Protein AF-A0A1V3G9Q1-F1 (afdb_monomer_lite)

pLDDT: mean 85.17, std 16.25, range [36.41, 96.81]

Organism: NCBI:txid255247

Radius of gyration: 15.05 Å; chains: 1; bounding box: 31×28×42 Å

Sequence (103 aa):
MDYQIGEDHSGEHIITEEDRVQTIASIFGKVKWENAKVEMSRKEDMLLIFFYQNDLNEPERLEEYKIWFNKGMFTEIIDLNKNRYGKLDESDAVKLREAIPNK

Structure (mmCIF, N/CA/C/O backbone):
data_AF-A0A1V3G9Q1-F1
#
_entry.id   AF-A0A1V3G9Q1-F1
#
loop_
_atom_site.group_PDB
_atom_site.id
_atom_site.type_symbol
_atom_site.label_atom_id
_atom_site.label_alt_id
_atom_site.label_comp_id
_atom_site.label_asym_id
_atom_site.label_entity_id
_atom_site.label_seq_id
_atom_site.pdbx_PDB_ins_code
_atom_site.Cartn_x
_atom_site.Cartn_y
_atom_site.Cartn_z
_atom_site.occupancy
_atom_site.B_iso_or_equiv
_atom_site.auth_seq_id
_atom_site.auth_comp_id
_atom_site.auth_asym_id
_atom_site.auth_atom_id
_atom_site.pdbx_PDB_model_num
ATOM 1 N N . MET A 1 1 ? -1.403 -16.901 -32.060 1.00 39.06 1 MET A N 1
ATOM 2 C CA . MET A 1 1 ? -1.550 -16.225 -30.760 1.00 39.06 1 MET A CA 1
ATOM 3 C C . MET A 1 1 ? -3.032 -16.019 -30.582 1.00 39.06 1 MET A C 1
ATOM 5 O O . MET A 1 1 ? -3.594 -15.217 -31.315 1.00 39.06 1 MET A O 1
ATOM 9 N N . ASP A 1 2 ? -3.648 -16.803 -29.707 1.00 36.41 2 ASP A N 1
ATOM 10 C CA . ASP A 1 2 ? -5.073 -16.682 -29.415 1.00 36.41 2 ASP A CA 1
ATOM 11 C C . ASP A 1 2 ? -5.204 -15.756 -28.208 1.00 36.41 2 ASP A C 1
ATOM 13 O O . ASP A 1 2 ? -4.650 -16.046 -27.151 1.00 36.41 2 ASP A O 1
ATOM 17 N N . TYR A 1 3 ? -5.878 -14.619 -28.374 1.00 37.28 3 TYR A N 1
ATOM 18 C CA . TYR A 1 3 ? -6.267 -13.766 -27.258 1.00 37.28 3 TYR A CA 1
ATOM 19 C C . TYR A 1 3 ? -7.765 -13.959 -27.030 1.00 37.28 3 TYR A C 1
ATOM 21 O O . TYR A 1 3 ? -8.582 -13.746 -27.925 1.00 37.28 3 TYR A O 1
ATOM 29 N N . GLN A 1 4 ? -8.130 -14.410 -25.833 1.00 37.47 4 GLN A N 1
ATOM 30 C CA . GLN A 1 4 ? -9.504 -14.312 -25.363 1.00 37.47 4 GLN A CA 1
ATOM 31 C C . GLN A 1 4 ? -9.693 -12.890 -24.842 1.00 37.47 4 GLN A C 1
ATOM 33 O O . GLN A 1 4 ? -9.081 -12.507 -23.849 1.00 37.47 4 GLN A O 1
ATOM 38 N N . ILE A 1 5 ? -10.527 -12.102 -25.522 1.00 43.50 5 ILE A N 1
ATOM 39 C CA . ILE A 1 5 ? -11.095 -10.899 -24.915 1.00 43.50 5 ILE A CA 1
ATOM 40 C C . ILE A 1 5 ? -12.124 -11.408 -23.907 1.00 43.50 5 ILE A C 1
ATOM 42 O O . ILE A 1 5 ? -13.233 -11.784 -24.283 1.00 43.50 5 ILE A O 1
ATOM 46 N N . GLY A 1 6 ? -11.717 -11.508 -22.643 1.00 37.81 6 GLY A N 1
ATOM 47 C CA . GLY A 1 6 ? -12.667 -11.601 -21.544 1.00 37.81 6 GLY A CA 1
ATOM 48 C C . GLY A 1 6 ? -13.439 -10.289 -21.486 1.00 37.81 6 GLY A C 1
ATOM 49 O O . GLY A 1 6 ? -12.832 -9.221 -21.499 1.00 37.81 6 GLY A O 1
ATOM 50 N N . GLU A 1 7 ? -14.765 -10.366 -21.502 1.00 39.50 7 GLU A N 1
ATOM 51 C CA . GLU A 1 7 ? -15.620 -9.201 -21.295 1.00 39.50 7 GLU A CA 1
ATOM 52 C C . GLU A 1 7 ? -15.277 -8.557 -19.941 1.00 39.50 7 GLU A C 1
ATOM 54 O O . GLU A 1 7 ? -15.277 -9.224 -18.904 1.00 39.50 7 GLU A O 1
ATOM 59 N N . ASP A 1 8 ? -14.947 -7.265 -19.979 1.00 45.69 8 ASP A N 1
ATOM 60 C CA . ASP A 1 8 ? -14.602 -6.431 -18.828 1.00 45.69 8 ASP A CA 1
ATOM 61 C C . ASP A 1 8 ? -15.836 -6.249 -17.926 1.00 45.69 8 ASP A C 1
ATOM 63 O O . ASP A 1 8 ? -16.694 -5.386 -18.132 1.00 45.69 8 ASP A O 1
ATOM 67 N N . HIS A 1 9 ? -15.978 -7.159 -16.963 1.00 42.94 9 HIS A N 1
ATOM 68 C CA . HIS A 1 9 ? -17.047 -7.173 -15.962 1.00 42.94 9 HIS A CA 1
ATOM 69 C C . HIS A 1 9 ? -16.520 -7.185 -14.520 1.00 42.94 9 HIS A C 1
ATOM 71 O O . HIS A 1 9 ? -17.303 -7.315 -13.575 1.00 42.94 9 HIS A O 1
ATOM 77 N N . SER A 1 10 ? -15.214 -7.034 -14.315 1.00 50.47 10 SER A N 1
ATOM 78 C CA . SER A 1 10 ? -14.610 -6.912 -12.992 1.00 50.47 10 SER A CA 1
ATOM 79 C C . SER A 1 10 ? -14.212 -5.455 -12.778 1.00 50.47 10 SER A C 1
ATOM 81 O O . SER A 1 10 ? -13.758 -4.783 -13.686 1.00 50.47 10 SER A O 1
ATOM 83 N N . GLY A 1 11 ? -14.433 -4.897 -11.586 1.00 63.78 11 GLY A N 1
ATOM 84 C CA . GLY A 1 11 ? -14.026 -3.520 -11.263 1.00 63.78 11 GLY A CA 1
ATOM 85 C C . GLY A 1 11 ? -12.506 -3.356 -11.134 1.00 63.78 11 GLY A C 1
ATOM 86 O O . GLY A 1 11 ? -12.055 -2.770 -10.154 1.00 63.78 11 GLY A O 1
ATOM 87 N N . GLU A 1 12 ? -11.749 -3.953 -12.048 1.00 75.25 12 GLU A N 1
ATOM 88 C CA . GLU A 1 12 ? -10.298 -3.962 -12.130 1.00 75.25 12 GLU A CA 1
ATOM 89 C C . GLU A 1 12 ? -9.826 -2.720 -12.887 1.00 75.25 12 GLU A C 1
ATOM 91 O O . GLU A 1 12 ? -10.396 -2.317 -13.899 1.00 75.25 12 GLU A O 1
ATOM 96 N N . HIS A 1 13 ? -8.773 -2.086 -12.379 1.00 85.06 13 HIS A N 1
ATOM 97 C CA . HIS A 1 13 ? -8.180 -0.904 -12.990 1.00 85.06 13 HIS A CA 1
ATOM 98 C C . HIS A 1 13 ? -6.674 -1.110 -13.100 1.00 85.06 13 HIS A C 1
ATOM 100 O O . HIS A 1 13 ? -5.999 -1.340 -12.097 1.00 85.06 13 HIS A O 1
ATOM 106 N N . ILE A 1 14 ? -6.152 -1.014 -14.323 1.00 88.94 14 ILE A N 1
ATOM 107 C CA . ILE A 1 14 ? -4.716 -1.084 -14.591 1.00 88.94 14 ILE A CA 1
ATOM 108 C C . ILE A 1 14 ? -4.164 0.342 -14.584 1.00 88.94 14 ILE A C 1
ATOM 110 O O . ILE A 1 14 ? -4.645 1.202 -15.319 1.00 88.94 14 ILE A O 1
ATOM 114 N N . ILE A 1 15 ? -3.154 0.583 -13.748 1.00 89.19 15 ILE A N 1
ATOM 115 C CA . ILE A 1 15 ? -2.444 1.863 -13.654 1.00 89.19 15 ILE A CA 1
ATOM 116 C C . ILE A 1 15 ? -1.099 1.695 -14.357 1.00 89.19 15 ILE A C 1
ATOM 118 O O . ILE A 1 15 ? -0.274 0.889 -13.928 1.00 89.19 15 ILE A O 1
ATOM 122 N N . THR A 1 16 ? -0.876 2.459 -15.424 1.00 90.25 16 THR A N 1
ATOM 123 C CA . THR A 1 16 ? 0.384 2.442 -16.192 1.00 90.25 16 THR A CA 1
ATOM 124 C C . THR A 1 1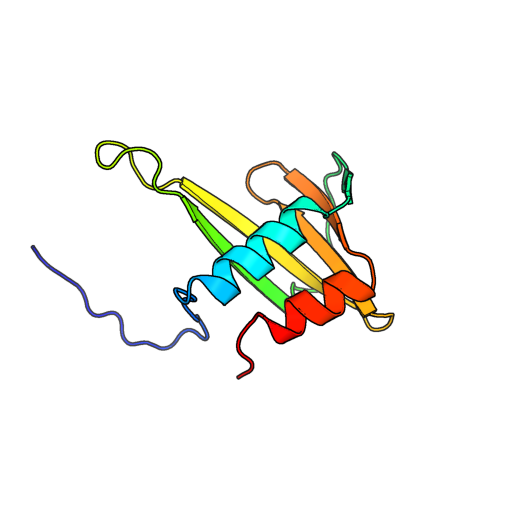6 ? 1.054 3.808 -16.263 1.00 90.25 16 THR A C 1
ATOM 126 O O . THR A 1 16 ? 2.152 3.920 -16.802 1.00 90.25 16 THR A O 1
ATOM 129 N N . GLU A 1 17 ? 0.409 4.865 -15.765 1.00 92.19 17 GLU A N 1
ATOM 130 C CA . GLU A 1 17 ? 0.986 6.204 -15.754 1.00 92.19 17 GLU A CA 1
ATOM 131 C C . GLU A 1 17 ? 2.188 6.244 -14.806 1.00 92.19 17 GLU A C 1
ATOM 133 O O . GLU A 1 17 ? 2.049 6.010 -13.603 1.00 92.19 17 GLU A O 1
ATOM 138 N N . GLU A 1 18 ? 3.366 6.553 -15.353 1.00 90.56 18 GLU A N 1
ATOM 139 C CA . GLU A 1 18 ? 4.651 6.471 -14.650 1.00 90.56 18 GLU A CA 1
ATOM 140 C C . GLU A 1 18 ? 4.632 7.207 -13.302 1.00 90.56 18 GLU A C 1
ATOM 142 O O . GLU A 1 18 ? 4.950 6.609 -12.274 1.00 90.56 18 GLU A O 1
ATOM 147 N N . ASP A 1 19 ? 4.162 8.457 -13.280 1.00 91.62 19 ASP A N 1
ATOM 148 C CA . ASP A 1 19 ? 4.081 9.273 -12.063 1.00 91.62 19 ASP A CA 1
ATOM 149 C C . ASP A 1 19 ? 3.214 8.620 -10.973 1.00 91.62 19 ASP A C 1
ATOM 151 O O . ASP A 1 19 ? 3.544 8.667 -9.782 1.00 91.62 19 ASP A O 1
ATOM 155 N N . ARG A 1 20 ? 2.106 7.975 -11.361 1.00 91.69 20 ARG A N 1
ATOM 156 C CA . ARG A 1 20 ? 1.215 7.273 -10.425 1.00 91.69 20 ARG A CA 1
ATOM 157 C C . ARG A 1 20 ? 1.870 6.007 -9.902 1.00 91.69 20 ARG A C 1
ATOM 159 O O . ARG A 1 20 ? 1.901 5.801 -8.690 1.00 91.69 20 ARG A O 1
ATOM 166 N N . VAL A 1 21 ? 2.439 5.193 -10.790 1.00 92.25 21 VAL A N 1
ATOM 167 C CA . VAL A 1 21 ? 3.138 3.954 -10.418 1.00 92.25 21 VAL A CA 1
ATOM 168 C C . VAL A 1 21 ? 4.287 4.259 -9.455 1.00 92.25 21 VAL A C 1
ATOM 170 O O . VAL A 1 21 ? 4.384 3.635 -8.398 1.00 92.25 21 VAL A O 1
ATOM 173 N N . GLN A 1 22 ? 5.110 5.267 -9.757 1.00 93.00 22 GLN A N 1
ATOM 174 C CA . GLN A 1 22 ? 6.208 5.702 -8.890 1.00 93.00 22 GLN A CA 1
ATOM 175 C C . GLN A 1 22 ? 5.709 6.231 -7.540 1.00 93.00 22 GLN A C 1
ATOM 177 O O . GLN A 1 22 ? 6.314 5.938 -6.503 1.00 93.00 22 GLN A O 1
ATOM 182 N N . THR A 1 23 ? 4.597 6.971 -7.525 1.00 94.06 23 THR A N 1
ATOM 183 C CA . THR A 1 23 ? 3.981 7.469 -6.287 1.00 94.06 23 THR A CA 1
ATOM 184 C C . THR A 1 23 ? 3.532 6.314 -5.394 1.00 94.06 23 THR A C 1
ATOM 186 O O . THR A 1 23 ? 3.901 6.267 -4.218 1.00 94.06 23 THR A O 1
ATOM 189 N N . ILE A 1 24 ? 2.791 5.350 -5.946 1.00 94.56 24 ILE A N 1
ATOM 190 C CA . ILE A 1 24 ? 2.295 4.187 -5.198 1.00 94.56 24 ILE A CA 1
ATOM 191 C C . ILE A 1 24 ? 3.478 3.337 -4.711 1.00 94.56 24 ILE A C 1
ATOM 193 O O . ILE A 1 24 ? 3.540 3.001 -3.529 1.00 94.56 24 ILE A O 1
ATOM 197 N N . ALA A 1 25 ? 4.468 3.059 -5.565 1.00 93.38 25 ALA A N 1
ATOM 198 C CA . ALA A 1 25 ? 5.672 2.321 -5.178 1.00 93.38 25 ALA A CA 1
ATOM 199 C C . ALA A 1 25 ? 6.439 3.012 -4.033 1.00 93.38 25 ALA A C 1
ATOM 201 O O . ALA A 1 25 ? 6.843 2.365 -3.065 1.00 93.38 25 ALA A O 1
ATOM 202 N N . SER A 1 26 ? 6.580 4.340 -4.092 1.00 94.94 26 SER A N 1
ATOM 203 C CA . SER A 1 26 ? 7.237 5.129 -3.041 1.00 94.94 26 SER A CA 1
ATOM 204 C C . SER A 1 26 ? 6.486 5.067 -1.710 1.00 94.94 26 SER A C 1
ATOM 206 O O . SER A 1 26 ? 7.111 4.998 -0.653 1.00 94.94 26 SER A O 1
ATOM 208 N N . ILE A 1 27 ? 5.151 5.062 -1.746 1.00 95.94 27 ILE A N 1
ATOM 209 C CA . ILE A 1 27 ? 4.303 4.893 -0.560 1.00 95.94 27 ILE A CA 1
ATOM 210 C C . ILE A 1 27 ? 4.502 3.500 0.051 1.00 95.94 27 ILE A C 1
ATOM 212 O O . ILE A 1 27 ? 4.693 3.382 1.262 1.00 95.94 27 ILE A O 1
ATOM 216 N N . PHE A 1 28 ? 4.530 2.449 -0.773 1.00 94.81 28 PHE A N 1
ATOM 217 C CA . PHE A 1 28 ? 4.772 1.077 -0.312 1.00 94.81 28 PHE A CA 1
ATOM 218 C C . PHE A 1 28 ? 6.160 0.896 0.319 1.00 94.81 28 PHE A C 1
ATOM 220 O O . PHE A 1 28 ? 6.303 0.146 1.286 1.00 94.81 28 PHE A O 1
ATOM 227 N N . GLY A 1 29 ? 7.160 1.654 -0.142 1.00 95.06 29 GLY A N 1
ATOM 228 C CA . GLY A 1 29 ? 8.484 1.725 0.483 1.00 95.06 29 GLY A CA 1
ATOM 229 C C . GLY A 1 29 ? 8.492 2.293 1.910 1.00 95.06 29 GLY A C 1
ATOM 230 O O . GLY A 1 29 ? 9.454 2.078 2.645 1.00 95.06 29 GLY A O 1
ATOM 231 N N . LYS A 1 30 ? 7.427 2.987 2.330 1.00 95.88 30 LYS A 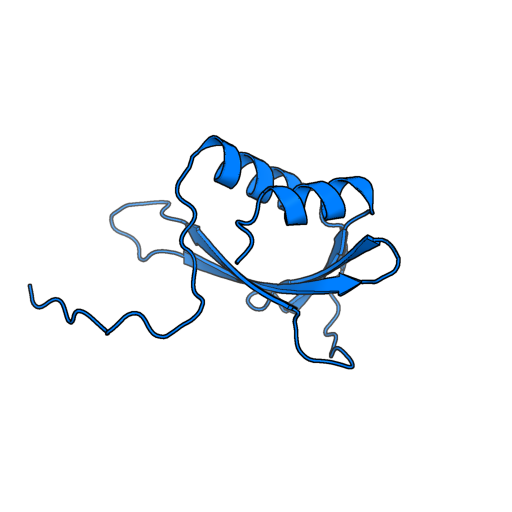N 1
ATOM 232 C CA . LYS A 1 30 ? 7.285 3.568 3.676 1.00 95.88 30 LYS A CA 1
ATOM 233 C C . LYS A 1 30 ? 6.392 2.755 4.609 1.00 95.88 30 LYS A C 1
ATOM 235 O O . LYS A 1 30 ? 6.256 3.107 5.783 1.00 95.88 30 LYS A O 1
ATOM 240 N N . VAL A 1 31 ? 5.775 1.683 4.112 1.00 96.06 31 VAL A N 1
ATOM 241 C CA . VAL A 1 31 ? 4.928 0.815 4.932 1.00 96.06 31 VAL A CA 1
ATOM 242 C C . VAL A 1 31 ? 5.768 0.207 6.050 1.00 96.06 31 VAL A C 1
ATOM 244 O O . VAL A 1 31 ? 6.824 -0.387 5.822 1.00 96.06 31 VAL A O 1
ATOM 247 N N . LYS A 1 32 ? 5.281 0.339 7.284 1.00 95.81 32 LYS A N 1
ATOM 248 C CA . LYS A 1 32 ? 5.903 -0.293 8.447 1.00 95.81 32 LYS A CA 1
ATOM 249 C C . LYS A 1 32 ? 5.436 -1.739 8.511 1.00 95.81 32 LYS A C 1
ATOM 251 O O . LYS A 1 32 ? 4.322 -2.002 8.957 1.00 95.81 32 LYS A O 1
ATOM 256 N N . TRP A 1 33 ? 6.275 -2.638 8.005 1.00 96.25 33 TRP A N 1
ATOM 257 C CA . TRP A 1 33 ? 6.001 -4.070 7.941 1.00 96.25 33 TRP A CA 1
ATOM 258 C C . TRP A 1 33 ? 6.365 -4.792 9.236 1.00 96.25 33 TRP A C 1
ATOM 260 O O . TRP A 1 33 ? 7.434 -4.582 9.808 1.00 96.25 33 TRP A O 1
ATOM 270 N N . GLU A 1 34 ? 5.510 -5.726 9.625 1.00 95.25 34 GLU A N 1
ATOM 271 C CA . GLU A 1 34 ? 5.694 -6.648 10.734 1.00 95.25 34 GLU A CA 1
ATOM 272 C C . GLU A 1 34 ? 5.440 -8.083 10.245 1.00 95.25 34 GLU A C 1
ATOM 274 O O . GLU A 1 34 ? 4.541 -8.348 9.439 1.00 95.25 34 GLU A O 1
ATOM 279 N N . ASN A 1 35 ? 6.238 -9.033 10.736 1.00 93.25 35 ASN A N 1
ATOM 280 C CA . ASN A 1 35 ? 6.052 -10.454 10.443 1.00 93.25 35 ASN A CA 1
ATOM 281 C C . ASN A 1 35 ? 4.924 -11.007 11.319 1.00 93.25 35 ASN A C 1
ATOM 283 O O . ASN A 1 35 ? 5.167 -11.605 12.366 1.00 93.25 35 ASN A O 1
ATOM 287 N N . ALA A 1 36 ? 3.689 -10.774 10.890 1.00 89.19 36 ALA A N 1
ATOM 288 C CA . ALA A 1 36 ? 2.493 -11.218 11.580 1.00 89.19 36 ALA A CA 1
ATOM 289 C C . ALA A 1 36 ? 1.481 -11.779 10.581 1.00 89.19 36 ALA A C 1
ATOM 291 O O . ALA A 1 36 ? 1.163 -11.146 9.573 1.00 89.19 36 ALA A O 1
ATOM 292 N N . LYS A 1 37 ? 0.931 -12.955 10.900 1.00 85.12 37 LYS A N 1
ATOM 293 C CA . LYS A 1 37 ? -0.232 -13.497 10.202 1.00 85.12 37 LYS A CA 1
ATOM 294 C C . LYS A 1 37 ? -1.482 -12.902 10.840 1.00 85.12 37 LYS A C 1
ATOM 296 O O . LYS A 1 37 ? -1.801 -13.226 11.982 1.00 85.12 37 LYS A O 1
ATOM 301 N N . VAL A 1 38 ? -2.152 -12.015 10.115 1.00 87.31 38 VAL A N 1
ATOM 302 C CA . VAL A 1 38 ? -3.320 -11.275 10.604 1.00 87.31 38 VAL A CA 1
ATOM 303 C C . VAL A 1 38 ? -4.543 -11.663 9.782 1.00 87.31 38 VAL A C 1
ATOM 305 O O . VAL A 1 38 ? -4.470 -11.762 8.559 1.00 87.31 38 VAL A O 1
ATOM 308 N N . GLU A 1 39 ? -5.669 -11.871 10.457 1.00 89.19 39 GLU A N 1
ATOM 309 C CA . GLU A 1 39 ? -6.985 -11.982 9.832 1.00 89.19 39 GLU A CA 1
ATOM 310 C C . GLU A 1 39 ? -7.803 -10.745 10.202 1.00 89.19 39 GLU A C 1
ATOM 312 O O . GLU A 1 39 ? -7.937 -10.400 11.377 1.00 89.19 39 GLU A O 1
ATOM 317 N N . MET A 1 40 ? -8.322 -10.051 9.189 1.00 91.06 40 MET A N 1
ATOM 318 C CA . MET A 1 40 ? -9.077 -8.815 9.383 1.00 91.06 40 MET A CA 1
ATOM 319 C C . MET A 1 40 ? -10.553 -9.117 9.642 1.00 91.06 40 MET A C 1
ATOM 321 O O . MET A 1 40 ? -11.132 -10.030 9.058 1.00 91.06 40 MET A O 1
ATOM 325 N N . SER A 1 41 ? -11.190 -8.310 10.493 1.00 91.81 41 SER A N 1
ATOM 326 C CA . SER A 1 41 ? -12.589 -8.498 10.914 1.00 91.81 41 SER A CA 1
ATOM 327 C C . SER A 1 41 ? -13.625 -8.281 9.804 1.00 91.81 41 SER A C 1
ATOM 329 O O . SER A 1 41 ? -14.788 -8.651 9.961 1.00 91.81 41 SER A O 1
ATOM 331 N N . ARG A 1 42 ? -13.218 -7.670 8.688 1.00 94.75 42 ARG A N 1
ATOM 332 C CA . ARG A 1 42 ? -14.041 -7.431 7.499 1.00 94.75 42 ARG A CA 1
ATOM 333 C C . ARG A 1 42 ? -13.223 -7.640 6.228 1.00 94.75 42 ARG A C 1
ATOM 335 O O . ARG A 1 42 ? -11.994 -7.578 6.266 1.00 94.75 42 ARG A O 1
ATOM 342 N N . LYS A 1 43 ? -13.917 -7.795 5.099 1.00 94.88 43 LYS A N 1
ATOM 343 C CA . LYS A 1 43 ? -13.300 -7.866 3.767 1.00 94.88 43 LYS A CA 1
ATOM 344 C C . LYS A 1 43 ? -12.467 -6.613 3.465 1.00 94.88 43 LYS A C 1
ATOM 346 O O . LYS A 1 43 ? -12.810 -5.521 3.933 1.00 94.88 43 LYS A O 1
ATOM 351 N N . GLU A 1 44 ? -11.382 -6.807 2.718 1.00 94.44 44 GLU A N 1
ATOM 352 C CA . GLU A 1 44 ? -10.547 -5.738 2.174 1.00 94.44 44 GLU A CA 1
ATOM 353 C C . GLU A 1 44 ? -11.360 -4.738 1.351 1.00 94.44 44 GLU A C 1
ATOM 355 O O . GLU A 1 44 ? -12.341 -5.101 0.699 1.00 94.44 44 GLU A O 1
ATOM 360 N N . ASP A 1 45 ? -10.941 -3.475 1.388 1.00 93.12 45 ASP A N 1
ATOM 361 C CA . ASP A 1 45 ? -11.501 -2.445 0.510 1.00 93.12 45 ASP A CA 1
ATOM 362 C C . ASP A 1 45 ? -10.952 -2.583 -0.910 1.00 93.12 45 ASP A C 1
ATOM 364 O O . ASP A 1 45 ? -11.603 -2.177 -1.870 1.00 93.12 45 ASP A O 1
ATOM 368 N N . MET A 1 46 ? -9.747 -3.147 -1.037 1.00 91.06 46 MET A N 1
ATOM 369 C CA . MET A 1 46 ? -9.042 -3.273 -2.303 1.00 91.06 46 MET A CA 1
ATOM 370 C C . MET A 1 46 ? -8.035 -4.422 -2.287 1.00 91.06 46 MET A C 1
ATOM 372 O O . MET A 1 46 ? -7.382 -4.680 -1.273 1.00 91.06 46 MET A O 1
ATOM 376 N N . LEU A 1 47 ? -7.883 -5.057 -3.448 1.00 93.56 47 LEU A N 1
ATOM 377 C CA . LEU A 1 47 ? -6.752 -5.908 -3.791 1.00 93.56 47 LEU A CA 1
ATOM 378 C C . LEU A 1 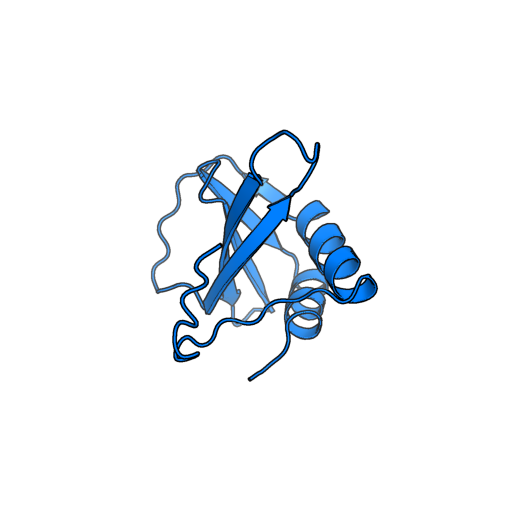47 ? -5.873 -5.141 -4.788 1.00 93.56 47 LEU A C 1
ATOM 380 O O . LEU A 1 47 ? -6.366 -4.714 -5.829 1.00 93.56 47 LEU A O 1
ATOM 384 N N . LEU A 1 48 ? -4.599 -4.943 -4.456 1.00 93.31 48 LEU A N 1
ATOM 385 C CA . LEU A 1 48 ? -3.605 -4.300 -5.314 1.00 93.31 48 LEU A CA 1
ATOM 386 C C . LEU A 1 48 ? -2.565 -5.335 -5.743 1.00 93.31 48 LEU A C 1
ATOM 388 O O . LEU A 1 48 ? -2.082 -6.097 -4.908 1.00 93.31 48 LEU A O 1
ATOM 392 N N . ILE A 1 49 ? -2.200 -5.331 -7.023 1.00 94.44 49 ILE A N 1
ATOM 393 C CA . ILE A 1 49 ? -1.204 -6.243 -7.589 1.00 94.44 49 ILE A CA 1
ATOM 394 C C . ILE A 1 49 ? -0.120 -5.410 -8.270 1.00 94.44 49 ILE A C 1
ATOM 396 O O . ILE A 1 49 ? -0.418 -4.623 -9.168 1.00 94.44 49 ILE A O 1
ATOM 400 N N . PHE A 1 50 ? 1.131 -5.578 -7.844 1.00 92.94 50 PHE A N 1
ATOM 401 C CA . PHE A 1 50 ? 2.281 -5.066 -8.583 1.00 92.94 50 PHE A CA 1
ATOM 402 C C . PHE A 1 50 ? 2.797 -6.122 -9.555 1.00 92.94 50 PHE A C 1
ATOM 404 O O . PHE A 1 50 ? 3.025 -7.26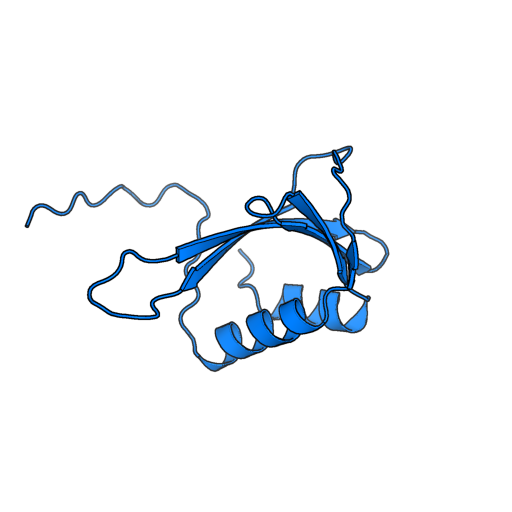8 -9.167 1.00 92.94 50 PHE A O 1
ATOM 411 N N . PHE A 1 51 ? 3.032 -5.695 -10.795 1.00 91.19 51 PHE A N 1
ATOM 412 C CA . PHE A 1 51 ? 3.623 -6.494 -11.862 1.00 91.19 51 PHE A CA 1
ATOM 413 C C . PHE A 1 51 ? 5.087 -6.081 -12.023 1.00 91.19 51 PHE A C 1
ATOM 415 O O . PHE A 1 51 ? 5.379 -4.935 -12.368 1.00 91.19 51 PHE A O 1
ATOM 422 N N . TYR A 1 52 ? 6.014 -6.999 -11.755 1.00 86.69 52 TYR A N 1
ATOM 423 C CA . TYR A 1 52 ? 7.447 -6.764 -11.911 1.00 86.69 52 TYR A CA 1
ATOM 424 C C . TYR A 1 52 ? 8.014 -7.626 -13.039 1.00 86.69 52 TYR A C 1
ATOM 426 O O . TYR A 1 52 ? 8.037 -8.855 -12.940 1.00 86.69 52 TYR A O 1
ATOM 434 N N . GLN A 1 53 ? 8.548 -6.971 -14.070 1.00 86.19 53 GLN A N 1
ATOM 435 C CA . GLN A 1 53 ? 9.327 -7.598 -15.137 1.00 86.19 53 GLN A CA 1
ATOM 436 C C . GLN A 1 53 ? 10.803 -7.215 -14.968 1.00 86.19 53 GLN A C 1
ATOM 438 O O . GLN A 1 53 ? 11.203 -6.102 -15.301 1.00 86.19 53 GLN A O 1
ATOM 443 N N . ASN A 1 54 ? 11.617 -8.130 -14.435 1.00 78.50 54 ASN A N 1
ATOM 444 C CA . ASN A 1 54 ? 13.050 -7.879 -14.212 1.00 78.50 54 ASN A CA 1
ATOM 445 C C . ASN A 1 54 ? 13.916 -8.280 -15.420 1.00 78.50 54 ASN A C 1
ATOM 447 O O . ASN A 1 54 ? 14.875 -7.587 -15.747 1.00 78.50 54 ASN A O 1
ATOM 451 N N . ASP A 1 55 ? 13.572 -9.385 -16.083 1.00 84.12 55 ASP A N 1
ATOM 452 C CA . ASP A 1 55 ? 14.202 -9.885 -17.311 1.00 84.12 55 ASP A CA 1
ATOM 453 C C . ASP A 1 55 ? 13.087 -10.374 -18.234 1.00 84.12 55 ASP A C 1
ATOM 455 O O . ASP A 1 55 ? 12.246 -11.143 -17.784 1.00 84.12 55 ASP A O 1
ATOM 459 N N . LEU A 1 56 ? 13.063 -9.951 -19.500 1.00 83.19 56 LEU A N 1
ATOM 460 C CA . LEU A 1 56 ? 12.043 -10.347 -20.486 1.00 83.19 56 LEU A CA 1
ATOM 461 C C . LEU A 1 56 ? 11.979 -11.866 -20.738 1.00 83.19 56 LEU A C 1
ATOM 463 O O . LEU A 1 56 ? 10.997 -12.351 -21.293 1.00 83.19 56 LEU A O 1
ATOM 467 N N . ASN A 1 57 ? 13.020 -12.609 -20.358 1.00 91.50 57 ASN A N 1
ATOM 468 C CA . ASN A 1 57 ? 13.080 -14.064 -20.470 1.00 91.50 57 ASN A CA 1
ATOM 469 C C . ASN A 1 57 ? 12.552 -14.790 -19.220 1.00 91.50 57 ASN A C 1
ATOM 471 O O . ASN A 1 57 ? 12.393 -16.011 -19.253 1.00 91.50 57 ASN A O 1
ATOM 475 N N . GLU A 1 58 ? 12.294 -14.074 -18.122 1.00 85.81 58 GLU A N 1
ATOM 476 C CA . GLU A 1 58 ? 11.666 -14.624 -16.919 1.00 85.81 58 GLU A CA 1
ATOM 477 C C . GLU A 1 58 ? 10.164 -14.296 -16.877 1.00 85.81 58 GLU A C 1
ATOM 479 O O . GLU A 1 58 ? 9.737 -13.255 -17.384 1.00 85.81 58 GLU A O 1
ATOM 484 N N . PRO A 1 59 ? 9.339 -15.149 -16.241 1.00 87.38 59 PRO A N 1
ATOM 485 C CA . PRO A 1 59 ? 7.953 -14.806 -15.953 1.00 87.38 59 PRO A CA 1
ATOM 486 C C . PRO A 1 59 ? 7.843 -13.537 -15.102 1.00 87.38 59 PRO A C 1
ATOM 488 O O . PRO A 1 59 ? 8.660 -13.303 -14.204 1.00 87.38 59 PRO A O 1
ATOM 491 N N . GLU A 1 60 ? 6.784 -12.766 -15.337 1.00 88.31 60 GLU A N 1
ATOM 492 C CA . GLU A 1 60 ? 6.410 -11.650 -14.472 1.00 88.31 60 GLU A CA 1
ATOM 493 C C . GLU A 1 60 ? 6.237 -12.115 -13.025 1.00 88.31 60 GLU A C 1
ATOM 495 O O . GLU A 1 60 ? 5.689 -13.184 -12.735 1.00 88.31 60 GLU A O 1
ATOM 500 N N . ARG A 1 61 ? 6.699 -11.282 -12.094 1.00 89.44 61 ARG A N 1
ATOM 501 C CA . ARG A 1 61 ? 6.485 -11.494 -10.665 1.00 89.44 61 ARG A CA 1
ATOM 502 C C . ARG A 1 61 ? 5.316 -10.642 -10.211 1.00 89.44 61 ARG A C 1
ATOM 504 O O . ARG A 1 61 ? 5.336 -9.425 -10.384 1.00 89.44 61 ARG A O 1
ATOM 511 N N . LEU A 1 62 ? 4.341 -11.298 -9.595 1.00 92.44 62 LEU A N 1
ATOM 512 C CA . LEU A 1 62 ? 3.182 -10.655 -8.992 1.00 92.44 62 LEU A CA 1
ATOM 513 C C . LEU A 1 62 ? 3.387 -10.544 -7.484 1.00 92.44 62 LEU A C 1
ATOM 515 O O . LEU A 1 62 ? 3.637 -11.550 -6.812 1.00 92.44 62 LEU A O 1
ATOM 519 N N . GLU A 1 63 ? 3.271 -9.328 -6.959 1.00 93.00 63 GLU A N 1
ATOM 520 C CA . GLU A 1 63 ? 3.133 -9.098 -5.522 1.00 93.00 63 GLU A CA 1
ATOM 521 C C . GLU A 1 63 ? 1.726 -8.576 -5.219 1.00 93.00 63 GLU A C 1
ATOM 523 O O . GLU A 1 63 ? 1.329 -7.517 -5.705 1.00 93.00 63 GLU A O 1
ATOM 528 N N . GLU A 1 64 ? 0.977 -9.333 -4.420 1.00 94.88 64 GLU A N 1
ATOM 529 C CA . GLU A 1 64 ? -0.430 -9.092 -4.121 1.00 94.88 64 GLU A CA 1
ATOM 530 C C . GLU A 1 64 ? -0.623 -8.569 -2.697 1.00 94.88 64 GLU A C 1
ATOM 532 O O . GLU A 1 64 ? -0.113 -9.120 -1.713 1.00 94.88 64 GLU A O 1
ATOM 537 N N . TYR A 1 65 ? -1.437 -7.524 -2.588 1.00 95.19 65 TYR A N 1
ATOM 538 C CA . TYR A 1 65 ? -1.670 -6.795 -1.356 1.00 95.19 65 TYR A CA 1
ATOM 539 C C . TYR A 1 65 ? -3.159 -6.590 -1.111 1.00 95.19 65 TYR A C 1
ATOM 541 O O . TYR A 1 65 ? -3.866 -6.029 -1.945 1.00 95.19 65 TYR A O 1
ATOM 549 N N . LYS A 1 66 ? -3.638 -6.976 0.071 1.00 95.81 66 LYS A N 1
ATOM 550 C CA . LYS A 1 66 ? -4.975 -6.588 0.542 1.00 95.81 66 LYS A CA 1
ATOM 551 C C . LYS A 1 66 ? -4.886 -5.301 1.344 1.00 95.81 66 LYS A C 1
ATOM 553 O O . LYS A 1 66 ? -4.006 -5.188 2.195 1.00 95.81 66 LYS A O 1
ATOM 558 N N . ILE A 1 67 ? -5.791 -4.357 1.100 1.00 94.81 67 ILE A N 1
ATOM 559 C CA . ILE A 1 67 ? -5.740 -3.008 1.675 1.00 94.81 67 ILE A CA 1
ATOM 560 C C . ILE A 1 67 ? -7.051 -2.681 2.398 1.00 94.81 67 ILE A C 1
ATOM 562 O O . ILE A 1 67 ? -8.144 -2.896 1.867 1.00 94.81 67 ILE A O 1
ATOM 566 N N . TRP A 1 68 ? -6.933 -2.118 3.602 1.00 95.44 68 TRP A N 1
ATOM 567 C CA . TRP A 1 68 ? -8.040 -1.579 4.391 1.00 95.44 68 TRP A CA 1
ATOM 568 C C . TRP A 1 68 ? -7.821 -0.096 4.679 1.00 95.44 68 TRP A C 1
ATOM 570 O O . TRP A 1 68 ? -6.868 0.303 5.351 1.00 95.44 68 TRP A O 1
ATOM 580 N N . PHE A 1 69 ? -8.754 0.721 4.208 1.00 91.88 69 PHE A N 1
ATOM 581 C CA . PHE A 1 69 ? -8.841 2.148 4.454 1.00 91.88 69 PHE A CA 1
ATOM 582 C C . PHE A 1 69 ? -9.701 2.397 5.697 1.00 91.88 69 PHE A C 1
ATOM 584 O O . PHE A 1 69 ? -10.929 2.304 5.664 1.00 91.88 69 PHE A O 1
ATOM 591 N N . ASN A 1 70 ? -9.066 2.748 6.815 1.00 89.12 70 ASN A N 1
ATOM 592 C CA . ASN A 1 70 ? -9.776 2.936 8.078 1.00 89.12 70 ASN A CA 1
ATOM 593 C C . ASN A 1 70 ? -10.261 4.376 8.287 1.00 89.12 70 ASN A C 1
ATOM 595 O O . ASN A 1 70 ? -9.702 5.332 7.750 1.00 89.12 70 ASN A O 1
ATOM 599 N N . LYS A 1 71 ? -11.297 4.533 9.127 1.00 81.06 71 LYS A N 1
ATOM 600 C CA . LYS A 1 71 ? -11.924 5.834 9.441 1.00 81.06 71 LYS A CA 1
ATOM 601 C C . LYS A 1 71 ? -10.975 6.833 10.116 1.00 81.06 71 LYS A C 1
ATOM 603 O O . LYS A 1 71 ? -11.181 8.030 9.981 1.00 81.06 71 LYS A O 1
ATOM 608 N N . GLY A 1 72 ? -9.936 6.358 10.807 1.00 78.44 72 GLY A N 1
ATOM 609 C CA . GLY A 1 72 ? -8.877 7.193 11.396 1.00 78.44 72 GLY A CA 1
ATOM 610 C C . GLY A 1 72 ? -7.774 7.577 10.406 1.00 78.44 72 GLY A C 1
ATOM 611 O O . GLY A 1 72 ? -6.653 7.827 10.825 1.00 78.44 72 GLY A O 1
ATOM 612 N N . MET A 1 73 ? -8.067 7.506 9.106 1.00 77.75 73 MET A N 1
ATOM 613 C CA . MET A 1 73 ? -7.185 7.793 7.974 1.00 77.75 73 MET A CA 1
ATOM 614 C C . MET A 1 73 ? -5.892 6.978 7.859 1.00 77.75 73 MET A C 1
ATOM 616 O O . MET A 1 73 ? -5.275 7.054 6.804 1.00 77.75 73 MET A O 1
ATOM 620 N N . PHE A 1 74 ? -5.543 6.119 8.818 1.00 87.38 74 PHE A N 1
ATOM 621 C CA . PHE A 1 74 ? -4.507 5.099 8.638 1.00 87.38 74 PHE A CA 1
ATOM 622 C C . PHE A 1 74 ? -4.957 3.985 7.679 1.00 87.38 74 PHE A C 1
ATOM 624 O O . PHE A 1 74 ? -6.155 3.707 7.526 1.00 87.38 74 PHE A O 1
ATOM 631 N N . THR A 1 75 ? -3.977 3.326 7.065 1.00 94.81 75 THR A N 1
ATOM 632 C CA . THR A 1 75 ? -4.191 2.201 6.148 1.00 94.81 75 THR A CA 1
ATOM 633 C C . THR A 1 75 ? -3.483 0.964 6.676 1.00 94.81 75 THR A C 1
ATOM 635 O O . THR A 1 75 ? -2.335 1.034 7.118 1.00 94.81 75 THR A O 1
ATOM 638 N N . GLU A 1 76 ? -4.175 -0.169 6.632 1.00 96.06 76 GLU A N 1
ATOM 639 C CA . GLU A 1 76 ? -3.612 -1.482 6.946 1.00 96.06 76 GLU A CA 1
ATOM 640 C C . GLU A 1 76 ? -3.451 -2.284 5.658 1.00 96.06 76 GLU A C 1
ATOM 642 O O . GLU A 1 76 ? -4.314 -2.231 4.780 1.00 96.06 76 GLU A O 1
ATOM 647 N N . ILE A 1 77 ? -2.341 -3.009 5.542 1.00 96.62 77 ILE A N 1
ATOM 648 C CA . ILE A 1 77 ? -1.983 -3.766 4.342 1.00 96.62 77 ILE A CA 1
ATOM 649 C C . ILE A 1 77 ? -1.549 -5.174 4.737 1.00 96.62 77 ILE A C 1
ATOM 651 O O . ILE A 1 77 ? -0.801 -5.347 5.695 1.00 96.62 77 ILE A O 1
ATOM 655 N N . ILE A 1 78 ? -1.984 -6.182 3.987 1.00 96.81 78 ILE A N 1
ATOM 656 C CA . ILE A 1 78 ? -1.460 -7.548 4.087 1.00 96.81 78 ILE A CA 1
ATOM 657 C C . ILE A 1 78 ? -0.776 -7.909 2.772 1.00 96.81 78 ILE A C 1
ATOM 659 O O . ILE A 1 78 ? -1.410 -7.854 1.724 1.00 96.81 78 ILE A O 1
ATOM 663 N N . ASP A 1 79 ? 0.492 -8.303 2.853 1.00 95.25 79 ASP A N 1
ATOM 664 C CA . ASP A 1 79 ? 1.292 -8.878 1.764 1.00 95.25 79 ASP A CA 1
ATOM 665 C C . ASP A 1 79 ? 1.013 -10.386 1.695 1.00 95.25 79 ASP A C 1
ATOM 667 O O . ASP A 1 79 ? 1.386 -11.137 2.608 1.00 95.25 79 ASP A O 1
ATOM 671 N N . LEU A 1 80 ? 0.317 -10.824 0.642 1.00 91.50 80 LEU A N 1
ATOM 672 C CA . LEU A 1 80 ? -0.135 -12.211 0.499 1.00 91.50 80 LEU A CA 1
ATOM 673 C C . LEU A 1 80 ? 1.012 -13.165 0.160 1.00 91.50 80 LEU A C 1
ATOM 675 O O . LEU A 1 80 ? 0.985 -14.329 0.560 1.00 91.50 80 LEU A O 1
ATOM 679 N N . ASN A 1 81 ? 2.044 -12.675 -0.523 1.00 90.50 81 ASN A N 1
ATOM 680 C CA . ASN A 1 81 ? 3.185 -13.487 -0.928 1.00 90.50 81 ASN A CA 1
ATOM 681 C C . ASN A 1 81 ? 4.116 -13.779 0.254 1.00 90.50 81 ASN A C 1
ATOM 683 O O . ASN A 1 81 ? 4.710 -14.856 0.326 1.00 90.50 81 ASN A O 1
ATOM 687 N N . LYS A 1 82 ? 4.259 -12.827 1.184 1.00 90.00 82 LYS A N 1
ATOM 688 C CA . LYS A 1 82 ? 5.215 -12.923 2.301 1.00 90.00 82 LYS A CA 1
ATOM 689 C C . LYS A 1 82 ? 4.549 -13.128 3.661 1.00 90.00 82 LYS A C 1
ATOM 691 O O . LYS A 1 82 ? 5.262 -13.318 4.643 1.00 90.00 82 LYS A O 1
ATOM 696 N N . ASN A 1 83 ? 3.215 -13.133 3.732 1.00 87.12 83 ASN A N 1
ATOM 697 C CA . ASN A 1 83 ? 2.441 -13.227 4.977 1.00 87.12 83 ASN A CA 1
ATOM 698 C C . ASN A 1 83 ? 2.867 -12.170 6.011 1.00 87.12 83 ASN A C 1
ATOM 700 O O . ASN A 1 83 ? 3.137 -12.487 7.172 1.00 87.12 83 ASN A O 1
ATOM 704 N N . ARG A 1 84 ? 2.966 -10.912 5.571 1.00 94.56 84 ARG A N 1
ATOM 705 C CA . ARG A 1 84 ? 3.336 -9.775 6.426 1.00 94.56 84 ARG A CA 1
ATOM 706 C C . ARG A 1 84 ? 2.188 -8.794 6.531 1.00 94.56 84 ARG A C 1
ATOM 708 O O . ARG A 1 84 ? 1.410 -8.631 5.594 1.00 94.56 84 ARG A O 1
ATOM 715 N N . TYR A 1 85 ? 2.135 -8.111 7.661 1.00 96.44 85 TYR A N 1
ATOM 716 C CA . TYR A 1 85 ? 1.154 -7.078 7.937 1.00 96.44 85 TYR A CA 1
ATOM 717 C C . TYR A 1 85 ? 1.850 -5.722 8.007 1.00 96.44 85 TYR A C 1
ATOM 719 O O . TYR A 1 85 ? 2.950 -5.601 8.541 1.00 96.44 85 TYR A O 1
ATOM 727 N N . GLY A 1 86 ? 1.229 -4.711 7.420 1.00 96.19 86 GLY A N 1
ATOM 728 C CA . GLY A 1 86 ? 1.797 -3.393 7.229 1.00 96.19 86 GLY A CA 1
ATOM 729 C C . GLY A 1 86 ? 0.845 -2.303 7.685 1.00 96.19 86 GLY A C 1
ATOM 730 O O . GLY A 1 86 ? -0.370 -2.404 7.509 1.00 96.19 86 GLY A O 1
ATOM 731 N N . LYS A 1 87 ? 1.411 -1.231 8.238 1.00 95.81 87 LYS A N 1
ATOM 732 C CA . LYS A 1 87 ? 0.680 0.003 8.536 1.00 95.81 87 LYS A CA 1
ATOM 733 C C . LYS A 1 87 ? 1.272 1.182 7.786 1.00 95.81 87 LYS A C 1
ATOM 735 O O . LYS A 1 87 ? 2.491 1.354 7.725 1.00 95.81 87 LYS A O 1
ATOM 740 N N . LEU A 1 88 ? 0.374 2.011 7.281 1.00 94.94 88 LEU A N 1
ATOM 741 C CA . LEU A 1 88 ? 0.652 3.296 6.664 1.00 94.94 88 LEU A CA 1
ATOM 742 C C . LEU A 1 88 ? 0.134 4.410 7.565 1.00 94.94 88 LEU A C 1
ATOM 744 O O . LEU A 1 88 ? -0.973 4.314 8.108 1.00 94.94 88 LEU A O 1
ATOM 748 N N . ASP A 1 89 ? 0.950 5.448 7.739 1.00 89.88 89 ASP A N 1
ATOM 749 C CA . ASP A 1 89 ? 0.509 6.646 8.442 1.00 89.88 89 ASP A CA 1
ATOM 750 C C . ASP A 1 89 ? -0.557 7.398 7.641 1.00 89.88 89 ASP A C 1
ATOM 752 O O . ASP A 1 89 ? -0.771 7.148 6.457 1.00 89.88 89 ASP A O 1
ATOM 756 N N . GLU A 1 90 ? -1.249 8.310 8.314 1.00 90.88 90 GLU A N 1
ATOM 757 C CA . GLU A 1 90 ? -2.338 9.091 7.733 1.00 90.88 90 GLU A CA 1
ATOM 758 C C . GLU A 1 90 ? -1.920 9.850 6.466 1.00 90.88 90 GLU A C 1
ATOM 760 O O . GLU A 1 90 ? -2.655 9.853 5.479 1.00 90.88 90 GLU A O 1
ATOM 765 N N . SER A 1 91 ? -0.731 10.457 6.464 1.00 91.31 91 SER A N 1
ATOM 766 C CA . SER A 1 91 ? -0.294 11.325 5.370 1.00 91.31 91 SER A CA 1
ATOM 767 C C . SER A 1 91 ? -0.040 10.551 4.078 1.00 91.31 91 SER A C 1
ATOM 769 O O . SER A 1 91 ? -0.459 10.976 3.001 1.00 91.31 91 SER A O 1
ATOM 771 N N . ASP A 1 92 ? 0.6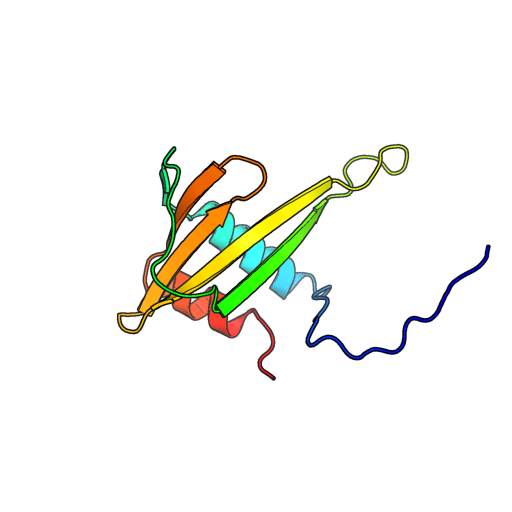07 9.392 4.174 1.00 93.06 92 ASP A N 1
ATOM 772 C CA . ASP A 1 92 ? 0.877 8.542 3.021 1.00 93.06 92 ASP A CA 1
ATOM 773 C C . ASP A 1 92 ? -0.353 7.683 2.658 1.00 93.06 92 ASP A C 1
ATOM 775 O O . ASP A 1 92 ? -0.561 7.368 1.486 1.00 93.06 92 ASP A O 1
ATOM 779 N N . ALA A 1 93 ? -1.233 7.376 3.618 1.00 92.12 93 ALA A N 1
ATOM 780 C CA . ALA A 1 93 ? -2.521 6.731 3.360 1.00 92.12 93 ALA A CA 1
ATOM 781 C C . ALA A 1 93 ? -3.478 7.610 2.542 1.00 92.12 93 ALA A C 1
ATOM 783 O O . ALA A 1 93 ? -4.189 7.095 1.678 1.00 92.12 93 ALA A O 1
ATOM 784 N N . VAL A 1 94 ? -3.511 8.923 2.791 1.00 91.62 94 VAL A N 1
ATOM 785 C CA . VAL A 1 94 ? -4.279 9.873 1.966 1.00 91.62 94 VAL A CA 1
ATOM 786 C C . VAL A 1 94 ? -3.736 9.897 0.540 1.00 91.62 94 VAL A C 1
ATOM 788 O O . VAL A 1 94 ? -4.503 9.692 -0.397 1.00 91.62 94 VAL A O 1
ATOM 791 N N . LYS A 1 95 ? -2.414 10.021 0.370 1.00 92.31 95 LYS A N 1
ATOM 792 C CA . LYS A 1 95 ? -1.786 10.004 -0.961 1.00 92.31 95 LYS A CA 1
ATOM 793 C C . LYS A 1 95 ? -2.054 8.710 -1.721 1.00 92.31 95 LYS A C 1
ATOM 795 O O . LYS A 1 95 ? -2.261 8.750 -2.928 1.00 92.31 95 LYS A O 1
ATOM 800 N N . LEU A 1 96 ? -2.078 7.568 -1.030 1.00 92.50 96 LEU A N 1
ATOM 801 C CA . LEU A 1 96 ? -2.403 6.288 -1.658 1.00 92.50 96 LEU A CA 1
ATOM 802 C C . LEU A 1 96 ? -3.816 6.307 -2.245 1.00 92.50 96 LEU A C 1
ATOM 804 O O . LEU A 1 96 ? -4.005 5.896 -3.384 1.00 92.50 96 LEU A O 1
ATOM 808 N N . ARG A 1 97 ? -4.795 6.819 -1.488 1.00 89.81 97 ARG A N 1
ATOM 809 C CA . ARG A 1 97 ? -6.186 6.944 -1.950 1.00 89.81 97 ARG A CA 1
ATOM 810 C C . ARG A 1 97 ? -6.311 7.873 -3.156 1.00 89.81 97 ARG A C 1
ATOM 812 O O . ARG A 1 97 ? -7.109 7.594 -4.035 1.00 89.81 97 ARG A O 1
ATOM 819 N N . GLU A 1 98 ? -5.541 8.958 -3.198 1.00 89.94 98 GLU A N 1
ATOM 820 C CA . GLU A 1 98 ? -5.54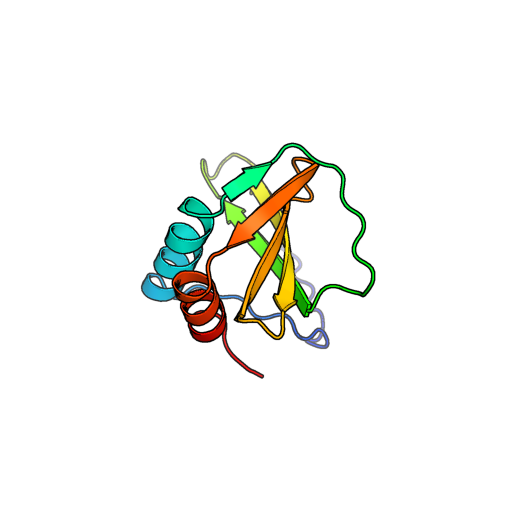5 9.909 -4.319 1.00 89.94 98 GLU A CA 1
ATOM 821 C C . GLU A 1 98 ? -4.847 9.361 -5.572 1.00 89.94 98 GLU A C 1
ATOM 823 O O . GLU A 1 98 ? -5.234 9.688 -6.693 1.00 89.94 98 GLU A O 1
ATOM 828 N N . ALA A 1 99 ? -3.810 8.538 -5.388 1.00 88.88 99 ALA A N 1
ATOM 829 C CA . ALA A 1 99 ? -3.049 7.948 -6.485 1.00 88.88 99 ALA A CA 1
ATOM 830 C C . ALA A 1 99 ? -3.808 6.816 -7.195 1.00 88.88 99 ALA A C 1
ATOM 832 O O . ALA A 1 99 ? -3.529 6.532 -8.362 1.00 88.88 99 ALA A O 1
ATOM 833 N N . ILE A 1 100 ? -4.758 6.179 -6.507 1.00 85.19 100 ILE A N 1
ATOM 834 C CA . ILE A 1 100 ? -5.590 5.121 -7.075 1.00 85.19 100 ILE A CA 1
ATOM 835 C C . ILE A 1 100 ? -6.842 5.757 -7.700 1.00 85.19 100 ILE A C 1
ATOM 837 O O . ILE A 1 100 ? -7.533 6.524 -7.029 1.00 85.19 100 ILE A O 1
ATOM 841 N N . PRO A 1 101 ? -7.160 5.474 -8.976 1.00 73.75 101 PRO A N 1
ATOM 842 C CA . PRO A 1 101 ? -8.344 6.028 -9.618 1.00 73.75 101 PRO A CA 1
ATOM 843 C C . PRO A 1 101 ? -9.621 5.627 -8.865 1.00 73.75 101 PRO A C 1
ATOM 845 O O . PRO A 1 101 ? -9.864 4.450 -8.599 1.00 73.75 101 PRO A O 1
ATOM 848 N N . ASN A 1 102 ? -10.442 6.625 -8.529 1.00 60.09 102 ASN A N 1
ATOM 849 C CA . ASN A 1 102 ? -11.786 6.402 -8.003 1.00 60.09 102 ASN A CA 1
ATOM 850 C C . ASN A 1 102 ? -12.710 5.894 -9.119 1.00 60.09 102 ASN A C 1
ATOM 852 O O . ASN A 1 102 ? -12.588 6.324 -10.267 1.00 60.09 102 ASN A O 1
ATOM 856 N N . LYS A 1 103 ? -13.649 5.019 -8.748 1.00 50.19 103 LYS A N 1
ATOM 857 C CA . LYS A 1 103 ? -14.840 4.722 -9.554 1.00 50.19 103 LYS A CA 1
ATOM 858 C C . LYS A 1 103 ? -15.724 5.952 -9.732 1.00 50.19 103 LYS A C 1
ATOM 860 O O . LYS A 1 103 ? -15.834 6.736 -8.761 1.00 50.19 103 LYS A O 1
#

Secondary structure (DSSP, 8-state):
---------S-------HHHHHHHHHHHTT-EEE------SS--SEEEEEEE-S-TTSPPEEEEEEEEE-TTS-EEEEETTTTEEEEE-HHHHHHHHHHSPP-

Foldseek 3Di:
DDDDPDPPPDPDDDDDPPVLVVLLVVLVVPWDKDQDQDDDPDAAPDKDWDWDDPDPPDDTDIWIKGWHQDPVQKIWIATPVRSIITIGDNVSSVSNVVSDDDD